Protein AF-A0A8B6CSI7-F1 (afdb_monomer_lite)

Structure (mmCIF, N/CA/C/O backbone):
data_AF-A0A8B6CSI7-F1
#
_entry.id   AF-A0A8B6CSI7-F1
#
loop_
_atom_site.group_PDB
_atom_site.id
_atom_site.type_symbol
_atom_site.label_atom_id
_atom_site.label_alt_id
_atom_site.label_comp_id
_atom_site.label_asym_id
_atom_site.label_entity_id
_atom_site.label_seq_id
_atom_site.pdbx_PDB_ins_code
_atom_site.Cartn_x
_atom_site.Cartn_y
_atom_site.Cartn_z
_atom_site.occupancy
_atom_site.B_iso_or_equiv
_atom_site.auth_seq_id
_atom_site.auth_comp_id
_atom_site.auth_asym_id
_atom_site.auth_atom_id
_atom_site.pdbx_PDB_model_num
ATOM 1 N N . MET A 1 1 ? 19.279 3.745 -3.797 1.00 29.73 1 MET A N 1
ATOM 2 C CA . MET A 1 1 ? 19.082 2.404 -3.206 1.00 29.73 1 MET A CA 1
ATOM 3 C C . MET A 1 1 ? 18.465 2.607 -1.839 1.00 29.73 1 MET A C 1
ATOM 5 O O . MET A 1 1 ? 19.136 3.134 -0.963 1.00 29.73 1 MET A O 1
ATOM 9 N N . ALA A 1 2 ? 17.172 2.318 -1.691 1.00 31.56 2 ALA A N 1
ATOM 10 C CA . ALA A 1 2 ? 16.514 2.408 -0.395 1.00 31.56 2 ALA A CA 1
ATOM 11 C C . ALA A 1 2 ? 17.100 1.323 0.516 1.00 31.56 2 ALA A C 1
ATOM 13 O O . ALA A 1 2 ? 17.132 0.153 0.137 1.00 31.56 2 ALA A O 1
ATOM 14 N N . HIS A 1 3 ? 17.604 1.723 1.682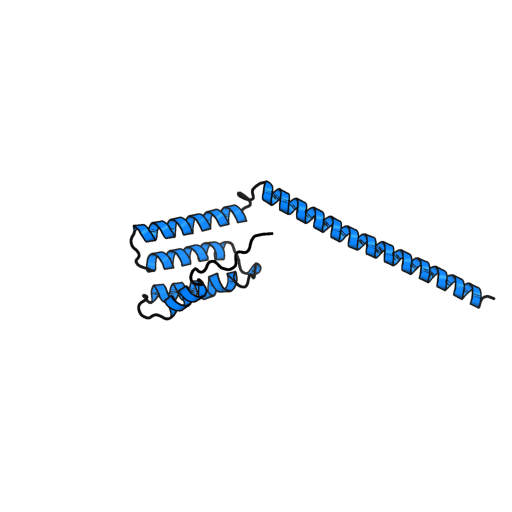 1.00 28.67 3 HIS A N 1
ATOM 15 C CA . HIS A 1 3 ? 17.976 0.801 2.745 1.00 28.67 3 HIS A CA 1
ATOM 16 C C . HIS A 1 3 ? 16.713 0.067 3.202 1.00 28.67 3 HIS A C 1
ATOM 18 O O . HIS A 1 3 ? 15.941 0.571 4.011 1.00 28.67 3 HIS A O 1
ATOM 24 N N . PHE A 1 4 ? 16.492 -1.116 2.636 1.00 36.41 4 PHE A N 1
ATOM 25 C CA . PHE A 1 4 ? 15.501 -2.072 3.096 1.00 36.41 4 PHE A CA 1
ATOM 26 C C . PHE A 1 4 ? 16.062 -2.710 4.373 1.00 36.41 4 PHE A C 1
ATOM 28 O O . PHE A 1 4 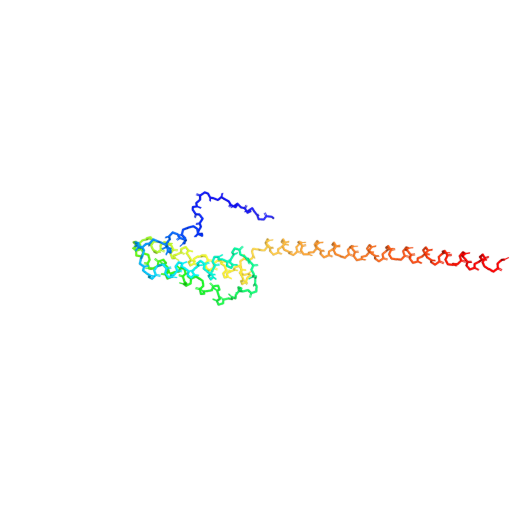? 16.766 -3.718 4.332 1.00 36.41 4 PHE A O 1
ATOM 35 N N . THR A 1 5 ? 15.849 -2.062 5.518 1.00 37.97 5 THR A N 1
ATOM 36 C CA . THR A 1 5 ? 16.135 -2.648 6.832 1.00 37.97 5 THR A CA 1
ATOM 37 C C . THR A 1 5 ? 15.042 -3.670 7.124 1.00 37.97 5 THR A C 1
ATOM 39 O O . THR A 1 5 ? 14.037 -3.356 7.751 1.00 37.97 5 THR A O 1
ATOM 42 N N . ALA A 1 6 ? 15.216 -4.876 6.584 1.00 38.66 6 ALA A N 1
ATOM 43 C CA . ALA A 1 6 ? 14.243 -5.967 6.623 1.00 38.66 6 ALA A CA 1
ATOM 44 C C . ALA A 1 6 ? 13.974 -6.551 8.020 1.00 38.66 6 ALA A C 1
ATOM 46 O O . ALA A 1 6 ? 13.143 -7.440 8.128 1.00 38.66 6 ALA A O 1
ATOM 47 N N . PHE A 1 7 ? 14.656 -6.104 9.074 1.00 45.81 7 PHE A N 1
ATOM 48 C CA . PHE A 1 7 ? 14.482 -6.657 10.415 1.00 45.81 7 PHE A CA 1
ATOM 49 C C . PHE A 1 7 ? 14.735 -5.571 11.464 1.00 45.81 7 PHE A C 1
ATOM 51 O O . PHE A 1 7 ? 15.875 -5.268 11.808 1.00 45.81 7 PHE A O 1
ATOM 58 N N . ASP A 1 8 ? 13.655 -4.955 11.929 1.00 45.59 8 ASP A N 1
ATOM 59 C CA . ASP A 1 8 ? 13.524 -4.554 13.328 1.00 45.59 8 ASP A CA 1
ATOM 60 C C . ASP A 1 8 ? 12.930 -5.781 14.039 1.00 45.59 8 ASP A C 1
ATOM 62 O O . ASP A 1 8 ? 11.959 -6.350 13.544 1.00 45.59 8 ASP A O 1
ATOM 66 N N . ASP A 1 9 ? 13.516 -6.210 15.158 1.00 46.81 9 ASP A N 1
ATOM 67 C CA . ASP A 1 9 ? 13.082 -7.338 16.001 1.00 46.81 9 ASP A CA 1
ATOM 68 C C . ASP A 1 9 ? 11.687 -7.138 16.650 1.00 46.81 9 ASP A C 1
ATOM 70 O O . ASP A 1 9 ? 11.321 -7.819 17.615 1.00 46.81 9 ASP A O 1
ATOM 74 N N . SER A 1 10 ? 10.878 -6.202 16.151 1.00 50.81 10 SER A N 1
ATOM 75 C CA . SER A 1 10 ? 9.492 -6.018 16.549 1.00 50.81 10 SER A CA 1
ATOM 76 C C . SER A 1 10 ? 8.597 -7.046 15.850 1.00 50.81 10 SER A C 1
ATOM 78 O O . SER A 1 10 ? 8.723 -7.349 14.668 1.00 50.81 10 SER A O 1
ATOM 80 N N . CYS A 1 11 ? 7.724 -7.665 16.642 1.00 53.72 11 CYS A N 1
ATOM 81 C CA . CYS A 1 11 ? 6.841 -8.760 16.253 1.00 53.72 11 CYS A CA 1
ATOM 82 C C . CYS A 1 11 ? 6.225 -8.563 14.850 1.00 53.72 11 CYS A C 1
ATOM 84 O O . CYS A 1 11 ? 5.504 -7.587 14.637 1.00 53.72 11 CYS A O 1
ATOM 86 N N . ASP A 1 12 ? 6.494 -9.496 13.923 1.00 74.12 12 ASP A N 1
ATOM 87 C CA . ASP A 1 12 ? 5.951 -9.495 12.556 1.00 74.12 12 ASP A CA 1
ATOM 88 C C . ASP A 1 12 ? 4.446 -9.197 12.591 1.00 74.12 12 ASP A C 1
ATOM 90 O O . ASP A 1 12 ? 3.668 -9.891 13.253 1.00 74.12 12 ASP A O 1
ATOM 94 N N . SER A 1 13 ? 4.027 -8.147 11.884 1.00 74.44 13 SER A N 1
ATOM 95 C CA . SER A 1 13 ? 2.626 -7.725 11.841 1.00 74.44 13 SER A CA 1
ATOM 96 C C . SER A 1 13 ? 1.688 -8.848 11.371 1.00 74.44 13 SER A C 1
ATOM 98 O O . SER A 1 13 ? 0.563 -8.955 11.863 1.00 74.44 13 SER A O 1
ATOM 100 N N . SER A 1 14 ? 2.174 -9.767 10.529 1.00 74.88 14 SER A N 1
ATOM 101 C CA . SER A 1 14 ? 1.468 -10.992 10.130 1.00 74.88 14 SER A CA 1
ATOM 102 C C . SER A 1 14 ? 1.219 -11.918 11.317 1.00 74.88 14 SER A C 1
ATOM 104 O O . SER A 1 14 ? 0.130 -12.483 11.461 1.00 74.88 14 SER A O 1
ATOM 106 N N . ALA A 1 15 ? 2.229 -12.069 12.177 1.00 79.81 15 ALA A N 1
ATOM 107 C CA . ALA A 1 15 ? 2.162 -12.882 13.380 1.00 79.81 15 ALA A CA 1
ATOM 108 C C . ALA A 1 15 ? 1.235 -12.241 14.420 1.00 79.81 15 ALA A C 1
ATOM 110 O O . ALA A 1 15 ? 0.390 -12.941 14.974 1.00 79.81 15 ALA A O 1
ATOM 111 N N . LEU A 1 16 ? 1.300 -10.919 14.623 1.00 83.25 16 LEU A N 1
ATOM 112 C CA . LEU A 1 16 ? 0.377 -10.188 15.505 1.00 83.25 16 LEU A CA 1
ATOM 113 C C . LEU A 1 16 ? -1.079 -10.311 15.052 1.00 83.25 16 LEU A C 1
ATOM 115 O O . LEU A 1 16 ? -1.943 -10.664 15.854 1.00 83.25 16 LEU A O 1
ATOM 119 N N . LEU A 1 17 ? -1.362 -10.079 13.767 1.00 85.38 17 LEU A N 1
ATOM 120 C CA . LEU A 1 17 ? -2.705 -10.270 13.214 1.00 85.38 17 LEU A CA 1
ATOM 121 C C . LEU A 1 17 ? -3.146 -11.732 13.349 1.00 85.38 17 LEU A C 1
ATOM 123 O O . LEU A 1 17 ? -4.295 -12.003 13.693 1.00 85.38 17 LEU A O 1
ATOM 127 N N . GLY A 1 18 ? -2.230 -12.684 13.150 1.00 85.44 18 GLY A N 1
ATOM 128 C CA . GLY A 1 18 ? -2.468 -14.103 13.402 1.00 85.44 18 GLY A CA 1
ATOM 129 C C . GLY A 1 18 ? -2.848 -14.399 14.855 1.00 85.44 18 GLY A C 1
ATOM 130 O O . GLY A 1 18 ? -3.797 -15.141 15.094 1.00 85.44 18 GLY A O 1
ATOM 131 N N . ILE A 1 19 ? -2.163 -13.794 15.822 1.00 87.56 19 ILE A N 1
ATOM 132 C CA . ILE A 1 19 ? -2.464 -13.925 17.252 1.00 87.56 19 ILE A CA 1
ATOM 133 C C . ILE A 1 19 ? -3.850 -13.346 17.559 1.00 87.56 19 ILE A C 1
ATOM 135 O O . ILE A 1 19 ? -4.665 -14.019 18.186 1.00 87.56 19 ILE A O 1
ATOM 139 N N . ILE A 1 20 ? -4.149 -12.136 17.074 1.00 88.19 20 ILE A N 1
ATOM 140 C CA . ILE A 1 20 ? -5.441 -11.472 17.307 1.00 88.19 20 ILE A CA 1
ATOM 141 C C . ILE A 1 20 ? -6.596 -12.309 16.749 1.00 88.19 20 ILE A C 1
ATOM 143 O O . ILE A 1 20 ? -7.612 -12.466 17.416 1.00 88.19 20 ILE A O 1
ATOM 147 N N . VAL A 1 21 ? -6.434 -12.886 15.555 1.00 90.44 21 VAL A N 1
ATOM 148 C CA . VAL A 1 21 ? -7.468 -13.695 14.890 1.00 90.44 21 VAL A CA 1
ATOM 149 C C . VAL A 1 21 ? -7.762 -15.012 15.614 1.00 90.44 21 VAL A C 1
ATOM 151 O O . VAL A 1 21 ? -8.881 -15.506 15.504 1.00 90.44 21 VAL A O 1
ATOM 154 N N . ASN A 1 22 ? -6.782 -15.594 16.311 1.00 87.94 22 ASN A N 1
ATOM 155 C CA . ASN A 1 22 ? -6.888 -16.946 16.876 1.00 87.94 22 ASN A CA 1
ATOM 156 C C . ASN A 1 22 ? -7.044 -16.985 18.407 1.00 87.94 22 ASN A C 1
ATOM 158 O O . ASN A 1 22 ? -7.204 -18.068 18.964 1.00 87.94 22 ASN A O 1
ATOM 162 N N . ILE A 1 23 ? -6.971 -15.846 19.104 1.00 88.69 23 ILE A N 1
ATOM 163 C CA . ILE A 1 23 ? -7.156 -15.787 20.560 1.00 88.69 23 ILE A CA 1
ATOM 164 C C . ILE A 1 23 ? -8.583 -15.345 20.904 1.00 88.69 23 ILE A C 1
ATOM 166 O O . ILE A 1 23 ? -8.959 -14.189 20.714 1.00 88.69 23 ILE A O 1
ATOM 170 N N . ASP A 1 24 ? -9.330 -16.236 21.558 1.00 85.56 24 ASP A N 1
ATOM 171 C CA . ASP A 1 24 ? -10.729 -16.022 21.969 1.00 85.56 24 ASP A CA 1
ATOM 172 C C . ASP A 1 24 ? -10.937 -14.864 22.960 1.00 85.56 24 ASP A C 1
ATOM 174 O O . ASP A 1 24 ? -12.058 -14.398 23.157 1.00 85.56 24 ASP A O 1
ATOM 178 N N . ARG A 1 25 ? -9.864 -14.367 23.594 1.00 87.19 25 ARG A N 1
ATOM 179 C CA . ARG A 1 25 ? -9.938 -13.182 24.467 1.00 87.19 25 ARG A CA 1
ATOM 180 C C . ARG A 1 25 ? -10.198 -11.886 23.699 1.00 87.19 25 ARG A C 1
ATOM 182 O O . ARG A 1 25 ? -10.638 -10.919 24.319 1.00 87.19 25 ARG A O 1
ATOM 189 N N . PHE A 1 26 ? -9.921 -11.834 22.395 1.00 88.19 26 PHE A N 1
ATOM 190 C CA . PHE A 1 26 ? -10.232 -10.653 21.593 1.00 88.19 26 PHE A CA 1
ATOM 191 C C . PHE A 1 26 ? -11.712 -10.641 21.191 1.00 88.19 26 PHE A C 1
ATOM 193 O O . PHE A 1 26 ? -12.243 -11.684 20.808 1.00 88.19 26 PHE A O 1
ATOM 200 N N . PRO A 1 27 ? -12.392 -9.479 21.225 1.00 90.50 27 PRO A N 1
ATOM 201 C CA . PRO A 1 27 ? -13.769 -9.366 20.754 1.00 90.50 27 PRO A CA 1
ATOM 202 C C . PRO A 1 27 ? -13.926 -9.828 19.300 1.00 90.50 27 PRO A C 1
ATOM 204 O O . PRO A 1 27 ? -13.066 -9.550 18.467 1.00 90.50 27 PRO A O 1
ATOM 207 N N . LEU A 1 28 ? -15.063 -10.444 18.961 1.00 89.94 28 LEU A N 1
ATOM 208 C CA . LEU A 1 28 ? -15.323 -10.951 17.603 1.00 89.94 28 LEU A CA 1
ATOM 209 C C . LEU A 1 28 ? -15.160 -9.882 16.509 1.00 89.94 28 LEU A C 1
ATOM 211 O O . LEU A 1 28 ? -14.658 -10.194 15.433 1.00 89.94 28 LEU A O 1
ATOM 215 N N . GLY A 1 29 ? -15.534 -8.628 16.790 1.00 88.69 29 GLY A N 1
ATOM 216 C CA . GLY A 1 29 ? -15.316 -7.504 15.869 1.00 88.69 29 GLY A CA 1
ATOM 217 C C . GLY A 1 29 ? -13.832 -7.257 15.586 1.00 88.69 29 GLY A C 1
ATOM 218 O O . GLY A 1 29 ? -13.431 -7.206 14.432 1.00 88.69 29 GLY A O 1
ATOM 219 N N . VAL A 1 30 ? -12.997 -7.248 16.631 1.00 89.88 30 VAL A N 1
ATOM 220 C CA . VAL A 1 30 ? -11.535 -7.102 16.517 1.00 89.88 30 VAL A CA 1
ATOM 221 C C . VAL A 1 30 ? -10.929 -8.256 15.717 1.00 89.88 30 VAL A C 1
ATOM 223 O O . VAL A 1 30 ? -10.095 -8.035 14.844 1.00 89.88 30 VAL A O 1
ATOM 226 N N . GLN A 1 31 ? -11.369 -9.492 15.971 1.00 91.06 31 GLN A N 1
ATOM 227 C CA . GLN A 1 31 ? -10.901 -10.654 15.210 1.00 91.06 31 GLN A CA 1
ATOM 228 C C . GLN A 1 31 ? -11.307 -10.572 13.731 1.00 91.06 31 GLN A C 1
ATOM 230 O O . GLN A 1 31 ? -10.534 -10.957 12.852 1.00 91.06 31 GLN A O 1
ATOM 235 N N . ALA A 1 32 ? -12.522 -10.096 13.440 1.00 92.25 32 ALA A N 1
ATOM 236 C CA . ALA A 1 32 ? -13.009 -9.922 12.076 1.00 92.25 32 ALA A CA 1
ATOM 237 C C . ALA A 1 32 ? -12.214 -8.848 11.323 1.00 92.25 32 ALA A C 1
ATOM 239 O O . ALA A 1 32 ? -11.788 -9.099 10.195 1.00 92.25 32 ALA A O 1
ATOM 240 N N . ASP A 1 33 ? -11.954 -7.709 11.961 1.00 91.75 33 ASP A N 1
ATOM 241 C CA . ASP A 1 33 ? -11.171 -6.618 11.379 1.00 91.75 33 ASP A CA 1
ATOM 242 C C . ASP A 1 33 ? -9.719 -7.045 11.146 1.00 91.75 33 ASP A C 1
ATOM 244 O O . ASP A 1 33 ? -9.191 -6.869 10.050 1.00 91.75 33 ASP A O 1
ATOM 248 N N . ALA A 1 34 ? -9.095 -7.717 12.120 1.00 89.69 34 ALA A N 1
ATOM 249 C CA . ALA A 1 34 ? -7.744 -8.255 11.970 1.00 89.69 34 ALA A CA 1
ATOM 250 C C . ALA A 1 34 ? -7.649 -9.278 10.824 1.00 89.69 34 ALA A C 1
ATOM 252 O O . ALA A 1 34 ? -6.665 -9.297 10.081 1.00 89.69 34 ALA A O 1
ATOM 253 N N . ARG A 1 35 ? -8.687 -10.108 10.635 1.00 92.75 35 ARG A N 1
ATOM 254 C CA . ARG A 1 35 ? -8.748 -11.067 9.524 1.00 92.75 35 ARG A CA 1
ATOM 255 C C . ARG A 1 35 ? -8.800 -10.357 8.172 1.00 92.75 35 ARG A C 1
ATOM 257 O O . ARG A 1 35 ? -8.057 -10.764 7.283 1.00 92.75 35 ARG A O 1
ATOM 264 N N . LYS A 1 36 ? -9.620 -9.307 8.049 1.00 92.75 36 LYS A N 1
ATOM 265 C CA . LYS A 1 36 ? -9.725 -8.491 6.830 1.00 92.75 36 LYS A CA 1
ATOM 266 C C . LYS A 1 36 ? -8.437 -7.727 6.537 1.00 92.75 36 LYS A C 1
ATOM 268 O O . LYS A 1 36 ? -7.949 -7.775 5.419 1.00 92.75 36 LYS A O 1
ATOM 273 N N . ILE A 1 37 ? -7.825 -7.094 7.540 1.00 89.94 37 ILE A N 1
ATOM 274 C CA . ILE A 1 37 ? -6.538 -6.397 7.367 1.00 89.94 37 ILE A CA 1
ATOM 275 C C . ILE A 1 37 ? -5.475 -7.373 6.856 1.00 89.94 37 ILE A C 1
ATOM 277 O O . ILE A 1 37 ? -4.725 -7.050 5.936 1.00 89.94 37 ILE A O 1
ATOM 281 N N . ARG A 1 38 ? -5.437 -8.595 7.398 1.00 89.19 38 ARG A N 1
ATOM 282 C CA . ARG A 1 38 ? -4.496 -9.615 6.935 1.00 89.19 38 ARG A CA 1
ATOM 283 C C . ARG A 1 38 ? -4.739 -10.010 5.474 1.00 89.19 38 ARG A C 1
ATOM 285 O O . ARG A 1 38 ? -3.781 -10.062 4.710 1.00 89.19 38 ARG A O 1
ATOM 292 N N . SER A 1 39 ? -5.983 -10.307 5.091 1.00 88.56 39 SER A N 1
ATOM 293 C CA . SER A 1 39 ? -6.300 -10.789 3.738 1.00 88.56 39 SER A CA 1
ATOM 294 C C . SER A 1 39 ? -6.258 -9.698 2.674 1.00 88.56 39 SER A C 1
ATOM 296 O O . SER A 1 39 ? -5.750 -9.951 1.587 1.00 88.56 39 SER A O 1
ATOM 298 N N . ASP A 1 40 ? -6.760 -8.508 2.989 1.00 87.25 40 ASP A N 1
ATOM 299 C CA . ASP A 1 40 ? -7.114 -7.501 1.984 1.00 87.25 40 ASP A CA 1
ATOM 300 C C . ASP A 1 40 ? -6.057 -6.392 1.876 1.00 87.25 40 ASP A C 1
ATOM 302 O O . ASP A 1 40 ? -5.992 -5.699 0.859 1.00 87.25 40 ASP A O 1
ATOM 306 N N . ILE A 1 41 ? -5.219 -6.236 2.911 1.00 85.06 41 ILE A N 1
ATOM 307 C CA . ILE A 1 41 ? -4.200 -5.180 2.997 1.00 85.06 41 ILE A CA 1
ATOM 308 C C . ILE A 1 41 ? -2.798 -5.783 3.076 1.00 85.06 41 ILE A C 1
ATOM 310 O O . ILE A 1 41 ? -1.990 -5.578 2.173 1.00 85.06 41 ILE A O 1
ATOM 314 N N . HIS A 1 42 ? -2.505 -6.551 4.130 1.00 83.81 42 HIS A N 1
ATOM 315 C CA . HIS A 1 42 ? -1.151 -7.037 4.391 1.00 83.81 42 HIS A CA 1
ATOM 316 C C . HIS A 1 42 ? -0.670 -8.016 3.313 1.00 83.81 42 HIS A C 1
ATOM 318 O O . HIS A 1 42 ? 0.413 -7.834 2.760 1.00 83.81 42 HIS A O 1
ATOM 324 N N . ASN A 1 43 ? -1.470 -9.037 2.984 1.00 83.50 43 ASN A N 1
ATOM 325 C CA . ASN A 1 43 ? -1.084 -10.020 1.970 1.00 83.50 43 ASN A CA 1
ATOM 326 C C . ASN A 1 43 ? -0.845 -9.368 0.587 1.00 83.50 43 ASN A C 1
ATOM 328 O O . ASN A 1 43 ? 0.210 -9.627 0.007 1.00 83.50 43 ASN A O 1
ATOM 332 N N . PRO A 1 44 ? -1.727 -8.484 0.069 1.00 79.50 44 PRO A N 1
ATOM 333 C CA . PRO A 1 44 ? -1.468 -7.787 -1.192 1.00 79.50 44 PRO A CA 1
ATOM 334 C C . PRO A 1 44 ? -0.311 -6.780 -1.127 1.00 79.50 44 PRO A C 1
ATOM 336 O O . PRO A 1 44 ? 0.364 -6.573 -2.134 1.00 79.50 44 PRO A O 1
ATOM 339 N N . TRP A 1 45 ? -0.039 -6.163 0.032 1.00 76.81 45 TRP A N 1
ATOM 340 C CA . TRP A 1 45 ? 1.160 -5.331 0.215 1.00 76.81 45 TRP A CA 1
ATOM 341 C C . TRP A 1 45 ? 2.447 -6.155 0.166 1.00 76.81 45 TRP A C 1
ATOM 343 O O . TRP A 1 45 ? 3.412 -5.735 -0.466 1.00 76.81 45 TRP A O 1
ATOM 353 N N . ALA A 1 46 ? 2.471 -7.333 0.792 1.00 72.00 46 ALA A N 1
ATOM 354 C CA . ALA A 1 46 ? 3.636 -8.216 0.781 1.00 72.00 46 ALA A CA 1
ATOM 355 C C . ALA A 1 46 ? 3.894 -8.847 -0.603 1.00 72.00 46 ALA A C 1
ATOM 357 O O . ALA A 1 46 ? 5.030 -9.193 -0.926 1.00 72.00 46 ALA A O 1
ATOM 358 N N . HIS A 1 47 ? 2.854 -8.963 -1.435 1.00 71.88 47 HIS A N 1
ATOM 359 C CA . HIS A 1 47 ? 2.906 -9.533 -2.782 1.00 71.88 47 HIS A CA 1
ATOM 360 C C . HIS A 1 47 ? 2.647 -8.490 -3.878 1.00 71.88 47 HIS A C 1
ATOM 362 O O . HIS A 1 47 ? 1.904 -8.788 -4.803 1.00 71.88 47 HIS A O 1
ATOM 368 N N . CYS A 1 48 ? 3.248 -7.294 -3.760 1.00 58.03 48 CYS A N 1
ATOM 369 C CA . CYS A 1 48 ? 3.069 -6.111 -4.623 1.00 58.03 48 CYS A CA 1
ATOM 370 C C . CYS A 1 48 ? 2.550 -6.384 -6.051 1.00 58.03 48 CYS A C 1
ATOM 372 O O . CYS A 1 48 ? 3.313 -6.385 -7.020 1.00 58.03 48 CYS A O 1
ATOM 374 N N . ASP A 1 49 ? 1.231 -6.510 -6.181 1.00 70.94 49 ASP A N 1
ATOM 375 C CA . ASP A 1 49 ? 0.520 -6.350 -7.438 1.00 70.94 49 ASP A CA 1
ATOM 376 C C . ASP A 1 49 ? 0.010 -4.911 -7.490 1.00 70.94 49 ASP A C 1
ATOM 378 O O . ASP A 1 49 ? -1.011 -4.549 -6.900 1.00 70.94 49 ASP A O 1
ATOM 382 N N . PHE A 1 50 ? 0.764 -4.054 -8.177 1.00 67.06 50 PHE A N 1
ATOM 383 C CA . PHE A 1 50 ? 0.436 -2.636 -8.302 1.00 67.06 50 PHE A CA 1
ATOM 384 C C . PHE A 1 50 ? -0.898 -2.389 -9.018 1.00 67.06 50 PHE A C 1
ATOM 386 O O . PHE A 1 50 ? -1.444 -1.294 -8.896 1.00 67.06 50 PHE A O 1
ATOM 393 N N . THR A 1 51 ? -1.443 -3.376 -9.740 1.00 77.19 51 THR A N 1
ATOM 394 C CA . THR A 1 51 ? -2.736 -3.240 -10.422 1.00 77.19 51 THR A CA 1
ATOM 395 C C . THR A 1 51 ? -3.922 -3.325 -9.461 1.00 77.19 51 THR A C 1
ATOM 397 O O . THR A 1 51 ? -4.986 -2.783 -9.759 1.00 77.19 51 THR A O 1
ATOM 400 N N . GLU A 1 52 ? -3.737 -3.915 -8.276 1.00 76.69 52 GLU A N 1
ATOM 401 C CA . GLU A 1 52 ? -4.789 -4.000 -7.263 1.00 76.69 52 GLU A CA 1
ATOM 402 C C . GLU A 1 52 ? -4.945 -2.724 -6.422 1.00 76.69 52 GLU A C 1
ATOM 404 O O . GLU A 1 52 ? -5.974 -2.533 -5.769 1.00 76.69 52 GLU A O 1
ATOM 409 N N . TRP A 1 53 ? -3.937 -1.848 -6.399 1.00 80.31 53 TRP A N 1
ATOM 410 C CA . TRP A 1 53 ? -3.898 -0.679 -5.518 1.00 80.31 53 TRP A CA 1
ATOM 411 C C . TRP A 1 53 ? -4.546 0.547 -6.165 1.00 80.31 53 TRP A C 1
ATOM 413 O O . TRP A 1 53 ? -3.892 1.369 -6.804 1.00 80.31 53 TRP A O 1
ATOM 423 N N . THR A 1 54 ? -5.857 0.688 -5.967 1.00 84.69 54 THR A N 1
ATOM 424 C CA . THR A 1 54 ? -6.614 1.885 -6.363 1.00 84.69 54 THR A CA 1
ATOM 425 C C . THR A 1 54 ? -6.617 2.945 -5.259 1.00 84.69 54 THR A C 1
ATOM 427 O O . THR A 1 54 ? -6.408 2.637 -4.085 1.00 84.69 54 THR A O 1
ATOM 430 N N . ALA A 1 55 ? -6.916 4.201 -5.612 1.00 83.56 55 ALA A N 1
ATOM 431 C CA . ALA A 1 55 ? -7.100 5.272 -4.625 1.00 83.56 55 ALA A CA 1
ATOM 432 C C . ALA A 1 55 ? -8.192 4.926 -3.595 1.00 83.56 55 ALA A C 1
ATOM 434 O O . ALA A 1 55 ? -8.026 5.193 -2.410 1.00 83.56 55 ALA A O 1
ATOM 435 N N . THR A 1 56 ? -9.269 4.268 -4.035 1.00 88.25 56 THR A N 1
ATOM 436 C CA . THR A 1 56 ? -10.326 3.766 -3.149 1.00 88.25 56 THR A CA 1
ATOM 437 C C . THR A 1 56 ? -9.794 2.697 -2.197 1.00 88.25 56 THR A C 1
ATOM 439 O O . THR A 1 56 ? -9.946 2.848 -0.991 1.00 88.25 56 THR A O 1
ATOM 442 N N . LYS A 1 57 ? -9.083 1.674 -2.702 1.00 86.88 57 LYS A N 1
ATOM 443 C CA . LYS A 1 57 ? -8.497 0.615 -1.856 1.00 86.88 57 LYS A CA 1
ATOM 444 C C . LYS A 1 57 ? -7.509 1.188 -0.838 1.00 86.88 57 LYS A C 1
ATOM 446 O O . LYS A 1 57 ? -7.460 0.716 0.294 1.00 86.88 57 LYS A O 1
ATOM 451 N N . TYR A 1 58 ? -6.748 2.214 -1.220 1.00 87.06 58 TYR A N 1
ATOM 452 C CA . TYR A 1 58 ? -5.864 2.939 -0.311 1.00 87.06 58 TYR A CA 1
ATOM 453 C C . TYR A 1 58 ? -6.646 3.569 0.850 1.00 87.06 58 TYR A C 1
ATOM 455 O O . TYR A 1 58 ? -6.380 3.236 2.001 1.00 87.06 58 TYR A O 1
ATOM 463 N N . THR A 1 59 ? -7.648 4.406 0.568 1.00 89.88 59 THR A N 1
ATOM 464 C CA . THR A 1 59 ? -8.464 5.054 1.609 1.00 89.88 59 THR A CA 1
ATOM 465 C C . THR A 1 59 ? -9.214 4.037 2.476 1.00 89.88 59 THR A C 1
ATOM 467 O O . THR A 1 59 ? -9.170 4.121 3.704 1.00 89.88 59 THR A O 1
ATOM 470 N N . ASP A 1 60 ? -9.834 3.025 1.866 1.00 92.44 60 ASP A N 1
ATOM 471 C CA . ASP A 1 60 ? -10.569 1.979 2.587 1.00 92.44 60 ASP A CA 1
ATOM 472 C C . ASP A 1 60 ? -9.651 1.198 3.543 1.00 92.44 60 ASP A C 1
ATOM 474 O O . ASP A 1 60 ? -10.062 0.816 4.641 1.00 92.44 60 ASP A O 1
ATOM 478 N N . SER A 1 61 ? -8.378 1.013 3.171 1.00 91.94 61 SER A N 1
ATOM 479 C CA . SER A 1 61 ? -7.379 0.358 4.024 1.00 91.94 61 SER A CA 1
ATOM 480 C C . SER A 1 61 ? -7.129 1.142 5.315 1.00 91.94 61 SER A C 1
ATOM 482 O O . SER A 1 61 ? -7.090 0.554 6.399 1.00 91.94 61 SER A O 1
ATOM 484 N N . PHE A 1 62 ? -6.994 2.469 5.227 1.00 94.19 62 PHE A N 1
ATOM 485 C CA . PHE A 1 62 ? -6.816 3.332 6.399 1.00 94.19 62 PHE A CA 1
ATOM 486 C C . PHE A 1 62 ? -8.068 3.384 7.274 1.00 94.19 62 PHE A C 1
ATOM 488 O O . PHE A 1 62 ? -7.954 3.314 8.500 1.00 94.19 62 PHE A O 1
ATOM 495 N N . GLN A 1 63 ? -9.258 3.397 6.671 1.00 94.94 63 GLN A N 1
ATOM 496 C CA . GLN A 1 63 ? -10.516 3.308 7.415 1.00 94.94 63 GLN A CA 1
ATOM 497 C C . GLN A 1 63 ? -10.628 1.994 8.193 1.00 94.94 63 GLN A C 1
ATOM 499 O O . GLN A 1 63 ? -10.967 2.010 9.377 1.00 94.94 63 GLN A O 1
ATOM 504 N N . LEU A 1 64 ? -10.290 0.863 7.567 1.00 95.19 64 LEU A N 1
ATOM 505 C CA . LEU A 1 64 ? -10.340 -0.447 8.214 1.00 95.19 64 LEU A CA 1
ATOM 506 C C . LEU A 1 64 ? -9.322 -0.562 9.360 1.00 95.19 64 LEU A C 1
ATOM 508 O O . LEU A 1 64 ? -9.649 -1.074 10.431 1.00 95.19 64 LEU A O 1
ATOM 512 N N . MET A 1 65 ? -8.103 -0.046 9.169 1.00 94.75 65 MET A N 1
ATOM 513 C CA . MET A 1 65 ? -7.102 0.032 10.240 1.00 94.75 65 MET A CA 1
ATOM 514 C C . MET A 1 65 ? -7.572 0.930 11.395 1.00 94.75 65 MET A C 1
ATOM 516 O O . MET A 1 65 ? -7.406 0.564 12.559 1.00 94.75 65 MET A O 1
ATOM 520 N N . GLY A 1 66 ? -8.209 2.066 11.094 1.00 95.19 66 GLY A N 1
ATOM 521 C CA . GLY A 1 66 ? -8.810 2.949 12.096 1.00 95.19 66 GLY A CA 1
ATOM 522 C C . GLY A 1 66 ? -9.925 2.263 12.885 1.00 95.19 66 GLY A C 1
ATOM 523 O O . GLY A 1 66 ? -9.953 2.339 14.112 1.00 95.19 66 GLY A O 1
ATOM 524 N N . GLN A 1 67 ? -10.792 1.515 12.198 1.00 95.31 67 GLN A N 1
ATOM 525 C CA . GLN A 1 67 ? -11.860 0.739 12.825 1.00 95.31 67 GLN A CA 1
ATOM 526 C C . GLN A 1 67 ? -11.311 -0.337 13.770 1.00 95.31 67 GLN A C 1
ATOM 528 O O . GLN A 1 67 ? -11.812 -0.471 14.888 1.00 95.31 67 GLN A O 1
ATOM 533 N N . LEU A 1 68 ? -10.249 -1.048 13.368 1.00 93.38 68 LEU A N 1
ATOM 534 C CA . LEU A 1 68 ? -9.565 -1.993 14.251 1.00 93.38 68 LEU A CA 1
ATOM 535 C C . LEU A 1 68 ? -9.098 -1.291 15.534 1.00 93.38 68 LEU A C 1
ATOM 537 O O . LEU A 1 68 ? -9.366 -1.788 16.626 1.00 93.38 68 LEU A O 1
ATOM 541 N N . ILE A 1 69 ? -8.431 -0.139 15.412 1.00 94.25 69 ILE A N 1
ATOM 542 C CA . ILE A 1 69 ? -7.902 0.614 16.560 1.00 94.25 69 ILE A CA 1
ATOM 543 C C . ILE A 1 69 ? -9.027 1.019 17.520 1.00 94.25 69 ILE A C 1
ATOM 545 O O . ILE A 1 69 ? -8.912 0.764 18.720 1.00 94.25 69 ILE A O 1
ATOM 549 N N . SER A 1 70 ? -10.135 1.560 17.010 1.00 92.69 70 SER A N 1
ATOM 550 C CA . SER A 1 70 ? -11.280 1.938 17.851 1.00 92.69 70 SER A CA 1
ATOM 551 C C . SER A 1 70 ? -11.977 0.739 18.500 1.00 92.69 70 SER A C 1
ATOM 553 O O . SER A 1 70 ? -12.524 0.842 19.599 1.00 92.69 70 SER A O 1
ATOM 555 N N . ASN A 1 71 ? -11.903 -0.441 17.882 1.00 91.81 71 ASN A N 1
ATOM 556 C CA . ASN A 1 71 ? -12.467 -1.668 18.443 1.00 91.81 71 ASN A CA 1
ATOM 557 C C . ASN A 1 71 ? -11.585 -2.319 19.524 1.00 91.81 71 ASN A C 1
ATOM 559 O O . ASN A 1 71 ? -12.088 -3.140 20.299 1.00 91.81 71 ASN A O 1
ATOM 563 N N . LEU A 1 72 ? -10.303 -1.946 19.636 1.00 89.44 72 LEU A N 1
ATOM 564 C CA . LEU A 1 72 ? -9.379 -2.487 20.643 1.00 89.44 72 LEU A CA 1
ATOM 565 C C . LEU A 1 72 ? -9.659 -1.997 22.074 1.00 89.44 72 LEU A C 1
ATOM 567 O O . LEU A 1 72 ? -9.062 -2.525 23.011 1.00 89.44 72 LEU A O 1
ATOM 571 N N . LYS A 1 73 ? -10.586 -1.043 22.262 1.00 88.69 73 LYS A N 1
ATOM 572 C CA . LYS A 1 73 ? -10.966 -0.485 23.576 1.00 88.69 73 LYS A CA 1
ATOM 573 C C . LYS A 1 73 ? -9.754 0.007 24.381 1.00 88.69 73 LYS A C 1
ATOM 575 O O . LYS A 1 73 ? -9.637 -0.263 25.578 1.00 88.69 73 LYS A O 1
ATOM 580 N N . LEU A 1 74 ? -8.838 0.693 23.702 1.00 90.69 74 LEU A N 1
ATOM 581 C CA . LEU A 1 74 ? -7.657 1.299 24.316 1.00 90.69 74 LEU A CA 1
ATOM 582 C C . LEU A 1 74 ? -8.059 2.491 25.197 1.00 90.69 74 LEU A C 1
ATOM 584 O O . LEU A 1 74 ? -9.200 2.951 25.173 1.00 90.69 74 LEU A O 1
ATOM 588 N N . SER A 1 75 ? -7.119 3.028 25.978 1.00 94.38 75 SER A N 1
ATOM 589 C CA . SER A 1 75 ? -7.373 4.311 26.635 1.00 94.38 75 SER A CA 1
ATOM 590 C C . SER A 1 75 ? -7.495 5.429 25.591 1.00 94.38 75 SER A C 1
ATOM 592 O O . SER A 1 75 ? -6.774 5.425 24.593 1.00 94.38 75 SER A O 1
ATOM 594 N N . ASN A 1 76 ? -8.320 6.451 25.857 1.00 92.88 76 ASN A N 1
ATOM 595 C CA . ASN A 1 76 ? -8.482 7.600 24.949 1.00 92.88 76 ASN A CA 1
ATOM 596 C C . ASN A 1 76 ? -7.141 8.233 24.540 1.00 92.88 76 ASN A C 1
ATOM 598 O O . ASN A 1 76 ? -6.999 8.751 23.437 1.00 92.88 76 ASN A O 1
ATOM 602 N N . ARG A 1 77 ? -6.142 8.227 25.432 1.00 94.50 77 ARG A N 1
ATOM 603 C CA . ARG A 1 77 ? -4.812 8.775 25.138 1.00 94.50 77 ARG A CA 1
ATOM 604 C C . ARG A 1 77 ? -4.061 7.922 24.116 1.00 94.50 77 ARG A C 1
ATOM 606 O O . ARG A 1 77 ? -3.424 8.476 23.224 1.00 94.50 77 ARG A O 1
ATOM 613 N N . GLU A 1 78 ? -4.090 6.604 24.277 1.00 92.31 78 GLU A N 1
ATOM 614 C CA . GLU A 1 78 ? -3.399 5.667 23.389 1.00 92.31 78 GLU A CA 1
ATOM 615 C C . GLU A 1 78 ? -4.095 5.582 22.035 1.00 92.31 78 GLU A C 1
ATOM 617 O O . GLU A 1 78 ? -3.427 5.702 21.011 1.00 92.31 78 GLU A O 1
ATOM 622 N N . GLU A 1 79 ? -5.424 5.480 22.029 1.00 93.44 79 GLU A N 1
ATOM 623 C CA . GLU A 1 79 ? -6.229 5.466 20.809 1.00 93.44 79 GLU A CA 1
ATOM 624 C C . GLU A 1 79 ? -5.968 6.714 19.958 1.00 93.44 79 GLU A C 1
ATOM 626 O O . GLU A 1 79 ? -5.551 6.599 18.807 1.00 93.44 79 GLU A O 1
ATOM 631 N N . ASN A 1 80 ? -6.091 7.912 20.543 1.00 94.56 80 ASN A N 1
ATOM 632 C CA . ASN A 1 80 ? -5.857 9.165 19.821 1.00 94.56 80 ASN A CA 1
ATOM 633 C C . ASN A 1 80 ? -4.423 9.292 19.297 1.00 94.56 80 ASN A C 1
ATOM 635 O O . ASN A 1 80 ? -4.206 9.844 18.219 1.00 94.56 80 ASN A O 1
ATOM 639 N N . LYS A 1 81 ? -3.431 8.784 20.042 1.00 95.06 81 LYS A N 1
ATOM 640 C CA . LYS A 1 81 ? -2.038 8.779 19.584 1.00 95.06 81 LYS A CA 1
ATOM 641 C C . LYS A 1 81 ? -1.882 7.905 18.338 1.00 95.06 81 LYS A C 1
ATOM 643 O O . LYS A 1 81 ? -1.271 8.346 17.370 1.00 95.06 81 LYS A O 1
ATOM 648 N N . ILE A 1 82 ? -2.420 6.686 18.364 1.00 93.62 82 ILE A N 1
ATOM 649 C CA . ILE A 1 82 ? -2.273 5.726 17.263 1.00 93.62 82 ILE A CA 1
ATOM 650 C C . ILE A 1 82 ? -3.084 6.180 16.043 1.00 93.62 82 ILE A C 1
ATOM 652 O O . ILE A 1 82 ? -2.558 6.159 14.935 1.00 93.62 82 ILE A O 1
ATOM 656 N N . LEU A 1 83 ? -4.314 6.670 16.231 1.00 95.62 83 LEU A N 1
ATOM 657 C CA . LEU A 1 83 ? -5.126 7.233 15.145 1.00 95.62 83 LEU A CA 1
ATOM 658 C C . LEU A 1 83 ? -4.482 8.482 14.529 1.00 95.62 83 LEU A C 1
ATOM 660 O O . LEU A 1 83 ? -4.496 8.647 13.311 1.00 95.62 83 LEU A O 1
ATOM 664 N N . GLY A 1 84 ? -3.877 9.347 15.349 1.00 94.19 84 GLY A N 1
ATOM 665 C CA . GLY A 1 84 ? -3.142 10.516 14.865 1.00 94.19 84 GLY A CA 1
ATOM 666 C C . GLY A 1 84 ? -1.936 10.136 14.005 1.00 94.19 84 GLY A C 1
ATOM 667 O O . GLY A 1 84 ? -1.708 10.740 12.956 1.00 94.19 84 GLY A O 1
ATOM 668 N N . GLU A 1 85 ? -1.194 9.103 14.413 1.00 93.88 85 GLU A N 1
ATOM 669 C CA . GLU A 1 85 ? -0.132 8.526 13.591 1.00 93.88 85 GLU A CA 1
ATOM 670 C C . GLU A 1 85 ? -0.697 7.938 12.296 1.00 93.88 85 GLU A C 1
ATOM 672 O O . GLU A 1 85 ? -0.244 8.319 11.222 1.00 93.88 85 GLU A O 1
ATOM 677 N N . LEU A 1 86 ? -1.736 7.106 12.361 1.00 93.44 86 LEU A N 1
ATOM 678 C CA . LEU A 1 86 ? -2.352 6.500 11.180 1.00 93.44 86 LEU A CA 1
ATOM 679 C C . LEU A 1 86 ? -2.790 7.558 10.147 1.00 93.44 86 LEU A C 1
ATOM 681 O O . LEU A 1 86 ? -2.437 7.456 8.974 1.00 93.44 86 LEU A O 1
ATOM 685 N N . ASN A 1 87 ? -3.445 8.631 10.597 1.00 93.44 87 ASN A N 1
ATOM 686 C CA . ASN A 1 87 ? -3.841 9.757 9.747 1.00 93.44 87 ASN A CA 1
ATOM 687 C C . ASN A 1 87 ? -2.631 10.500 9.150 1.00 93.44 87 ASN A C 1
ATOM 689 O O . ASN A 1 87 ? -2.634 10.910 7.990 1.00 93.44 87 ASN A O 1
ATOM 693 N N . ARG A 1 88 ? -1.545 10.661 9.917 1.00 90.25 88 ARG A N 1
ATOM 694 C CA . ARG A 1 88 ? -0.301 11.249 9.400 1.00 90.25 88 ARG A CA 1
ATOM 695 C C . ARG A 1 88 ? 0.289 10.401 8.272 1.00 90.25 88 ARG A C 1
ATOM 697 O O . ARG A 1 88 ? 0.783 10.963 7.294 1.00 90.25 88 ARG A O 1
ATOM 704 N N . TRP A 1 89 ? 0.254 9.076 8.398 1.00 89.81 89 TRP A N 1
ATOM 705 C CA . TRP A 1 89 ? 0.715 8.157 7.356 1.00 89.81 89 TRP A CA 1
ATOM 706 C C . TRP A 1 89 ? -0.165 8.231 6.102 1.00 89.81 89 TRP A C 1
ATOM 708 O O . TRP A 1 89 ? 0.382 8.320 5.002 1.00 89.81 89 TRP A O 1
ATOM 718 N N . GLU A 1 90 ? -1.487 8.296 6.266 1.00 90.25 90 GLU A N 1
ATOM 719 C CA . GLU A 1 90 ? -2.446 8.471 5.167 1.00 90.25 90 GLU A CA 1
ATOM 720 C C . GLU A 1 90 ? -2.181 9.765 4.380 1.00 90.25 90 GLU A C 1
ATOM 722 O O . GLU A 1 90 ? -1.961 9.749 3.168 1.00 90.25 90 GLU A O 1
ATOM 727 N N . MET A 1 91 ? -2.098 10.905 5.076 1.00 86.38 91 MET A N 1
ATOM 728 C CA . MET A 1 91 ? -1.820 12.199 4.440 1.00 86.38 91 MET A CA 1
ATOM 729 C C . MET A 1 91 ? -0.458 12.213 3.741 1.00 86.38 91 MET A C 1
ATOM 731 O O . MET A 1 91 ? -0.322 12.730 2.631 1.00 86.38 91 MET A O 1
ATOM 735 N N . ASN A 1 92 ? 0.570 11.637 4.371 1.00 81.31 92 ASN A N 1
ATOM 736 C CA . ASN A 1 92 ? 1.905 11.561 3.785 1.00 81.31 92 ASN A CA 1
ATOM 737 C C . ASN A 1 92 ? 1.918 10.735 2.494 1.00 81.31 92 ASN A C 1
ATOM 739 O O . ASN A 1 92 ? 2.588 11.134 1.539 1.00 81.31 92 ASN A O 1
ATOM 743 N N . GLY A 1 93 ? 1.194 9.614 2.463 1.00 77.69 93 GLY A N 1
ATOM 744 C CA . GLY A 1 93 ? 1.062 8.792 1.266 1.00 77.69 93 GLY A CA 1
ATOM 745 C C . GLY A 1 93 ? 0.276 9.504 0.169 1.00 77.69 93 GLY A C 1
ATOM 746 O O . GLY A 1 93 ? 0.741 9.531 -0.968 1.00 77.69 93 GLY A O 1
ATOM 747 N N . HIS A 1 94 ? -0.821 10.194 0.502 1.00 76.69 94 HIS A N 1
ATOM 748 C CA . HIS A 1 94 ? -1.533 11.044 -0.458 1.00 76.69 94 HIS A CA 1
ATOM 749 C C . HIS A 1 94 ? -0.627 12.103 -1.081 1.00 76.69 94 HIS A C 1
ATOM 751 O O . HIS A 1 94 ? -0.596 12.232 -2.300 1.00 76.69 94 HIS A O 1
ATOM 757 N N . HIS A 1 95 ? 0.155 12.812 -0.269 1.00 70.44 95 HIS A N 1
ATOM 758 C CA . HIS A 1 95 ? 1.101 13.817 -0.750 1.00 70.44 95 HIS A CA 1
ATOM 759 C C . HIS A 1 95 ? 2.221 13.245 -1.632 1.00 70.44 95 HIS A C 1
ATOM 761 O O . HIS A 1 95 ? 2.726 13.937 -2.521 1.00 70.44 95 HIS A O 1
ATOM 767 N N . PHE A 1 96 ? 2.646 12.008 -1.367 1.00 66.94 96 PHE A N 1
ATOM 768 C CA . PHE A 1 96 ? 3.622 11.306 -2.194 1.00 66.94 96 PHE A CA 1
ATOM 769 C C . PHE A 1 96 ? 3.008 10.901 -3.541 1.00 66.94 96 PHE A C 1
ATOM 771 O O . PHE A 1 96 ? 3.571 11.213 -4.589 1.00 66.94 96 PHE A O 1
ATOM 778 N N . LEU A 1 97 ? 1.821 10.285 -3.520 1.00 65.81 97 LEU A N 1
ATOM 779 C CA . LEU A 1 97 ? 1.100 9.830 -4.712 1.00 65.81 97 LEU A CA 1
ATOM 780 C C . LEU A 1 97 ? 0.613 10.988 -5.594 1.00 65.81 97 LEU A C 1
ATOM 782 O O . LEU A 1 97 ? 0.613 10.870 -6.815 1.00 65.81 97 LEU A O 1
ATOM 786 N N . SER A 1 98 ? 0.247 12.126 -5.002 1.00 65.44 98 SER A N 1
ATOM 787 C CA . SER A 1 98 ? -0.135 13.342 -5.730 1.00 65.44 98 SER A CA 1
ATOM 788 C C . SER A 1 98 ? 1.061 14.106 -6.308 1.00 65.44 98 SER A C 1
ATOM 790 O O . SER A 1 98 ? 0.881 15.156 -6.924 1.00 65.44 98 SER A O 1
ATOM 792 N N . GLY A 1 99 ? 2.293 13.640 -6.065 1.00 58.66 99 GLY A N 1
ATOM 793 C CA . GLY A 1 99 ? 3.525 14.309 -6.480 1.00 58.66 99 GLY A CA 1
ATOM 794 C C . GLY A 1 99 ? 3.825 15.611 -5.728 1.00 58.66 99 GLY A C 1
ATOM 795 O O . GLY A 1 99 ? 4.865 16.222 -5.953 1.00 58.66 99 GLY A O 1
ATOM 796 N N . THR A 1 100 ? 2.959 16.033 -4.802 1.00 62.38 100 THR A N 1
ATOM 797 C CA . THR A 1 100 ? 3.076 17.303 -4.063 1.00 62.38 100 THR A CA 1
ATOM 798 C C . THR A 1 100 ? 4.261 17.306 -3.093 1.00 62.38 100 THR A C 1
ATOM 800 O O . THR A 1 100 ? 4.775 18.366 -2.749 1.00 62.38 100 THR A O 1
ATOM 803 N N . ARG A 1 101 ? 4.713 16.121 -2.663 1.00 53.06 101 ARG A N 1
ATOM 804 C CA . ARG A 1 101 ? 5.856 15.932 -1.755 1.00 53.06 101 ARG A CA 1
ATOM 805 C C . ARG A 1 101 ? 7.006 15.145 -2.377 1.00 53.06 101 ARG A C 1
ATOM 807 O O . ARG A 1 101 ? 7.910 14.723 -1.658 1.00 53.06 101 ARG A O 1
ATOM 814 N N . LEU A 1 102 ? 7.024 14.967 -3.698 1.00 54.69 102 LEU A N 1
ATOM 815 C CA . LEU A 1 102 ? 8.271 14.588 -4.351 1.00 54.69 102 LEU A CA 1
ATOM 816 C C . LEU A 1 102 ? 9.204 15.789 -4.201 1.00 54.69 102 LEU A C 1
ATOM 818 O O . LEU A 1 102 ? 9.074 16.783 -4.912 1.00 54.69 102 LEU A O 1
ATOM 822 N N . GLY A 1 103 ? 10.097 15.735 -3.210 1.00 55.84 103 GLY A N 1
ATOM 823 C CA . GLY A 1 103 ? 11.158 16.724 -3.088 1.00 55.84 103 GLY A CA 1
ATOM 824 C C . GLY A 1 103 ? 11.826 16.872 -4.453 1.00 55.84 103 GLY A C 1
ATOM 825 O O . GLY A 1 103 ? 12.033 15.872 -5.144 1.00 55.84 103 GLY A O 1
ATOM 826 N N . LEU A 1 104 ? 12.129 18.109 -4.854 1.00 56.88 104 LEU A N 1
ATOM 827 C CA . LEU A 1 104 ? 12.806 18.422 -6.123 1.00 56.88 104 LEU A CA 1
ATOM 828 C C . LEU A 1 104 ? 14.013 17.502 -6.386 1.00 56.88 104 LEU A C 1
ATOM 830 O O . LEU A 1 104 ? 14.307 17.181 -7.533 1.00 56.88 104 LEU A O 1
ATOM 834 N N . GLU A 1 105 ? 14.656 17.043 -5.314 1.00 55.94 105 GLU A N 1
ATOM 835 C CA . GLU A 1 105 ? 15.735 16.059 -5.289 1.00 55.94 105 GLU A CA 1
ATOM 836 C C . GLU A 1 105 ? 15.321 14.674 -5.825 1.00 55.94 105 GLU A C 1
ATOM 838 O O . GLU A 1 105 ? 15.946 14.180 -6.755 1.00 55.94 105 GLU A O 1
ATOM 843 N N . ILE A 1 106 ? 14.207 14.090 -5.362 1.00 62.81 106 ILE A N 1
ATOM 844 C CA . ILE A 1 106 ? 13.707 12.782 -5.834 1.00 62.81 106 ILE A CA 1
ATOM 845 C C . ILE A 1 106 ? 13.270 12.861 -7.302 1.00 62.81 106 ILE A C 1
ATOM 847 O O . ILE A 1 106 ? 13.523 11.943 -8.081 1.00 62.81 106 ILE A O 1
ATOM 851 N N . VAL A 1 107 ? 12.635 13.965 -7.709 1.00 62.44 107 VAL A N 1
ATOM 852 C CA . VAL A 1 107 ? 12.274 14.181 -9.123 1.00 62.44 107 VAL A CA 1
ATOM 853 C C . VAL A 1 107 ? 13.531 14.328 -9.981 1.00 62.44 107 VAL A C 1
ATOM 855 O O . VAL A 1 107 ? 13.587 13.791 -11.089 1.00 62.44 107 VAL A O 1
ATOM 858 N N . GLY A 1 108 ? 14.545 15.033 -9.470 1.00 67.25 108 GLY A N 1
ATOM 859 C CA . GLY A 1 108 ? 15.858 15.155 -10.097 1.00 67.25 108 GLY A CA 1
ATOM 860 C C . GLY A 1 108 ? 16.522 13.796 -10.298 1.00 67.25 108 GLY A C 1
ATOM 861 O O . GLY A 1 108 ? 16.926 13.481 -11.418 1.00 67.25 108 GLY A O 1
ATOM 862 N N . ASP A 1 109 ? 16.538 12.969 -9.256 1.00 72.69 109 ASP A N 1
ATOM 863 C CA . ASP A 1 109 ? 17.124 11.631 -9.269 1.00 72.69 109 ASP A CA 1
ATOM 864 C C . ASP A 1 109 ? 16.394 10.696 -10.228 1.00 72.69 109 ASP A C 1
ATOM 866 O O . ASP A 1 109 ? 17.034 10.050 -11.058 1.00 72.69 109 ASP A O 1
ATOM 870 N N . ILE A 1 110 ? 15.057 10.656 -10.186 1.00 72.81 110 ILE A N 1
ATOM 871 C CA . ILE A 1 110 ? 14.260 9.846 -11.117 1.00 72.81 110 ILE A CA 1
ATOM 872 C C . ILE A 1 110 ? 14.538 10.292 -12.553 1.00 72.81 110 ILE A C 1
ATOM 874 O O . ILE A 1 110 ? 14.856 9.460 -13.399 1.00 72.81 110 ILE A O 1
ATOM 878 N N . ARG A 1 111 ? 14.512 11.602 -12.831 1.00 72.12 111 ARG A N 1
ATOM 879 C CA . ARG A 1 111 ? 14.795 12.134 -14.171 1.00 72.12 111 ARG A CA 1
ATOM 880 C C . ARG A 1 111 ? 16.202 11.763 -14.640 1.00 72.12 111 ARG A C 1
ATOM 882 O O . ARG A 1 111 ? 16.382 11.406 -15.804 1.00 72.12 111 ARG A O 1
ATOM 889 N N . GLN A 1 112 ? 17.192 11.828 -13.752 1.00 77.62 112 GLN A N 1
ATOM 890 C CA . GLN A 1 112 ? 18.571 11.468 -14.065 1.00 77.62 112 GLN A CA 1
ATOM 891 C C . GLN A 1 112 ? 18.721 9.968 -14.341 1.00 77.62 112 GLN A C 1
ATOM 893 O O . GLN A 1 112 ? 19.324 9.597 -15.347 1.00 77.62 112 GLN A O 1
ATOM 898 N N . GLN A 1 113 ? 18.126 9.109 -13.513 1.00 74.75 113 GLN A N 1
ATOM 899 C CA . GLN A 1 113 ? 18.143 7.658 -13.711 1.00 74.75 113 GLN A CA 1
ATOM 900 C C . GLN A 1 113 ? 17.426 7.258 -15.007 1.00 74.75 113 GLN A C 1
ATOM 902 O O . G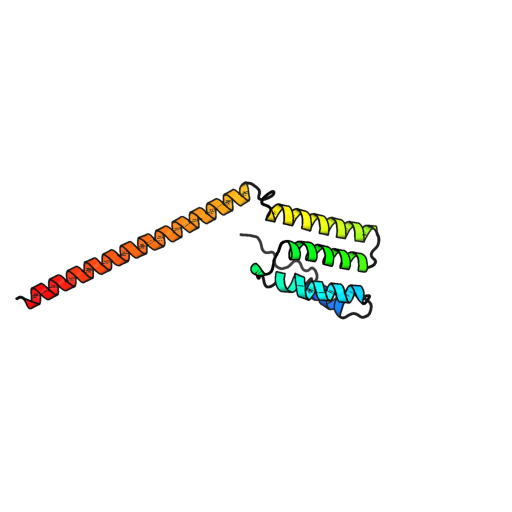LN A 1 113 ? 17.969 6.482 -15.791 1.00 74.75 113 GLN A O 1
ATOM 907 N N . THR A 1 114 ? 16.263 7.849 -15.306 1.00 77.25 114 THR A N 1
ATOM 908 C CA . THR A 1 114 ? 15.558 7.632 -16.579 1.00 77.25 114 THR A CA 1
ATOM 909 C C . THR A 1 114 ? 16.404 8.074 -17.775 1.00 77.25 114 THR A C 1
ATOM 911 O O . THR A 1 114 ? 16.437 7.384 -18.794 1.00 77.25 114 THR A O 1
ATOM 914 N N . HIS A 1 115 ? 17.130 9.190 -17.662 1.00 84.44 115 HIS A N 1
ATOM 915 C CA . HIS A 1 115 ? 18.014 9.657 -18.728 1.00 84.44 115 HIS A CA 1
ATOM 916 C C . HIS A 1 115 ? 19.203 8.710 -18.962 1.00 84.44 115 HIS A C 1
ATOM 918 O O . HIS A 1 115 ? 19.518 8.398 -20.111 1.00 84.44 115 HIS A O 1
ATOM 924 N N . ILE A 1 116 ? 19.829 8.203 -17.894 1.00 88.31 116 ILE A N 1
ATOM 925 C CA . ILE A 1 116 ? 20.908 7.205 -17.982 1.00 88.31 116 ILE A CA 1
ATOM 926 C C . ILE A 1 116 ? 20.398 5.927 -18.654 1.00 88.31 116 ILE A C 1
ATOM 928 O O . ILE A 1 116 ? 21.029 5.434 -19.589 1.00 88.31 116 ILE A O 1
ATOM 932 N N . LEU A 1 117 ? 19.236 5.429 -18.223 1.00 81.06 117 LEU A N 1
ATOM 933 C CA . LEU A 1 117 ? 18.630 4.224 -18.782 1.00 81.06 117 LEU A CA 1
ATOM 934 C C . LEU A 1 117 ? 18.326 4.395 -20.277 1.00 81.06 117 LEU A C 1
ATOM 936 O O . LEU A 1 117 ? 18.649 3.523 -21.077 1.00 81.06 117 LEU A O 1
ATOM 940 N N . SER A 1 118 ? 17.773 5.548 -20.663 1.00 84.00 118 SER A N 1
ATOM 941 C CA . SER A 1 118 ? 17.494 5.888 -22.062 1.00 84.00 118 SER A CA 1
ATOM 942 C C . SER A 1 118 ? 18.763 5.875 -22.920 1.00 84.00 118 SER A C 1
ATOM 944 O O . SER A 1 118 ? 18.789 5.246 -23.978 1.00 84.00 118 SER A O 1
ATOM 946 N N . ARG A 1 119 ? 19.862 6.476 -22.437 1.00 87.75 119 ARG A N 1
ATOM 947 C CA . ARG A 1 119 ? 21.153 6.443 -23.144 1.00 87.75 119 ARG A CA 1
ATOM 948 C C . ARG A 1 119 ? 21.720 5.034 -23.270 1.00 87.75 119 ARG A C 1
ATOM 950 O O . ARG A 1 119 ? 22.275 4.706 -24.316 1.00 87.75 119 ARG A O 1
ATOM 957 N N . TYR A 1 120 ? 21.583 4.214 -22.232 1.00 81.94 120 TYR A N 1
ATOM 958 C CA . TYR A 1 120 ? 22.020 2.823 -22.272 1.00 81.94 120 TYR A CA 1
ATOM 959 C C . TYR A 1 120 ? 21.228 2.020 -23.311 1.00 81.94 120 TYR A C 1
ATOM 961 O O . TYR A 1 120 ? 21.830 1.403 -24.188 1.00 81.94 120 TYR A O 1
ATOM 969 N N . VAL A 1 121 ? 19.895 2.118 -23.301 1.00 76.56 121 VAL A N 1
ATOM 970 C CA . VAL A 1 121 ? 19.035 1.486 -24.317 1.00 76.56 121 VAL A CA 1
ATOM 971 C C . VAL A 1 121 ? 19.413 1.955 -25.723 1.00 76.56 121 VAL A C 1
ATOM 973 O O . VAL A 1 121 ? 19.564 1.134 -26.623 1.00 76.56 121 VAL A O 1
ATOM 976 N N . GLN A 1 122 ? 19.648 3.255 -25.913 1.00 82.62 122 GLN A N 1
ATOM 977 C CA . GLN A 1 122 ? 20.059 3.787 -27.209 1.00 82.62 122 GLN A CA 1
ATOM 978 C C . GLN A 1 122 ? 21.418 3.236 -27.662 1.00 82.62 122 GLN A C 1
ATOM 980 O O . GLN A 1 122 ? 21.560 2.884 -28.831 1.00 82.62 122 GLN A O 1
ATOM 985 N N . SER A 1 123 ? 22.390 3.101 -26.750 1.00 83.69 123 SER A N 1
ATOM 986 C CA . SER A 1 123 ? 23.684 2.488 -27.074 1.00 83.69 123 SER A CA 1
ATOM 987 C C . SER A 1 123 ? 23.542 1.034 -27.519 1.00 83.69 123 SER A C 1
ATOM 989 O O . SER A 1 123 ? 24.1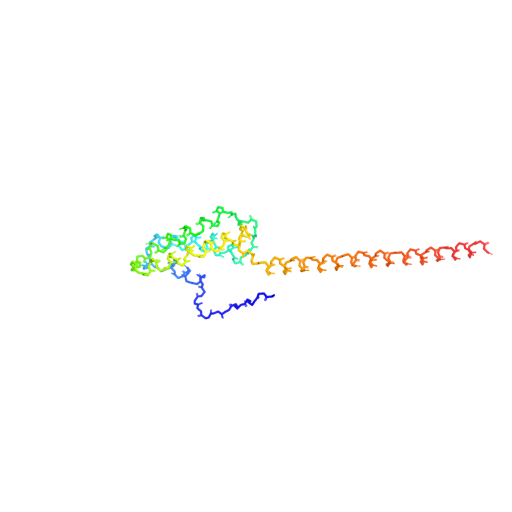20 0.670 -28.541 1.00 83.69 123 SER A O 1
ATOM 991 N N . LEU A 1 124 ? 22.701 0.244 -26.840 1.00 77.38 124 LEU A N 1
ATOM 992 C CA . LEU A 1 124 ? 22.424 -1.144 -27.214 1.00 77.38 124 LEU A CA 1
ATOM 993 C C . LEU A 1 124 ? 21.820 -1.247 -28.619 1.00 77.38 124 LEU A C 1
ATOM 995 O O . LEU A 1 124 ? 22.256 -2.085 -29.407 1.00 77.38 124 LEU A O 1
ATOM 999 N N . CYS A 1 125 ? 20.872 -0.369 -28.962 1.00 77.25 125 CYS A N 1
ATOM 1000 C CA . CYS A 1 125 ? 20.303 -0.319 -30.311 1.00 77.25 125 CYS A CA 1
ATOM 1001 C C . CYS A 1 125 ? 21.380 0.001 -31.359 1.00 77.25 125 CYS A C 1
ATOM 1003 O O . CYS A 1 125 ? 21.528 -0.725 -32.338 1.00 77.25 125 CYS A O 1
ATOM 1005 N N . THR A 1 126 ? 22.191 1.039 -31.126 1.00 84.06 126 THR A N 1
ATOM 1006 C CA . THR A 1 126 ? 23.226 1.453 -32.090 1.00 84.06 126 THR A CA 1
ATOM 1007 C C . THR A 1 126 ? 24.356 0.438 -32.243 1.00 84.06 126 THR A C 1
ATOM 1009 O O . THR A 1 126 ? 24.908 0.274 -33.331 1.00 84.06 126 THR A O 1
ATOM 1012 N N . GLU A 1 127 ? 24.720 -0.255 -31.163 1.00 79.12 127 GLU A N 1
ATOM 1013 C CA . GLU A 1 127 ? 25.748 -1.287 -31.198 1.00 79.12 127 GLU A CA 1
ATOM 1014 C C . GLU A 1 127 ? 25.239 -2.518 -31.952 1.00 79.12 127 GLU A C 1
ATOM 1016 O O . GLU A 1 127 ? 25.960 -3.052 -32.795 1.00 79.12 127 GLU A O 1
ATOM 1021 N N . SER A 1 128 ? 23.972 -2.897 -31.751 1.00 78.00 128 SER A N 1
ATOM 1022 C CA . SER A 1 128 ? 23.332 -3.958 -32.534 1.00 78.00 128 SER A CA 1
ATOM 1023 C C . SER A 1 128 ? 23.287 -3.626 -34.029 1.00 78.00 128 SER A C 1
ATOM 1025 O O . SER A 1 128 ? 23.622 -4.484 -34.847 1.00 78.00 128 SER A O 1
ATOM 1027 N N . ASP A 1 129 ? 22.937 -2.390 -34.398 1.00 82.31 129 ASP A N 1
ATOM 1028 C CA . ASP A 1 129 ? 22.910 -1.953 -35.801 1.00 82.31 129 ASP A CA 1
ATOM 1029 C C . ASP A 1 129 ? 24.312 -1.990 -36.431 1.00 82.31 129 ASP A C 1
ATOM 1031 O O . ASP A 1 129 ? 24.502 -2.479 -37.546 1.00 82.31 129 ASP A O 1
ATOM 1035 N N . SER A 1 130 ? 25.329 -1.533 -35.692 1.00 85.00 130 SER A N 1
ATOM 1036 C CA . SER A 1 130 ? 26.730 -1.561 -36.133 1.00 85.00 130 SER A CA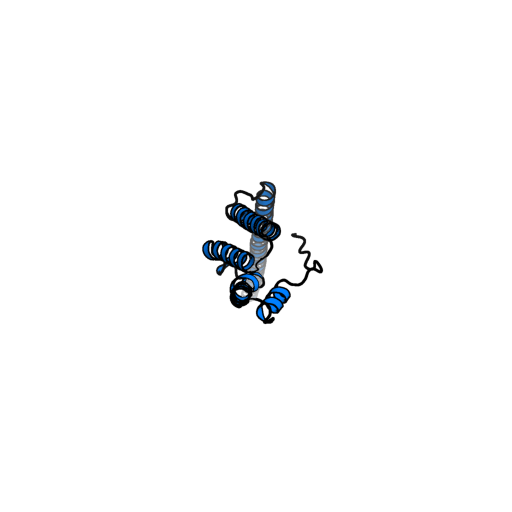 1
ATOM 1037 C C . SER A 1 130 ? 27.231 -2.987 -36.380 1.00 85.00 130 SER A C 1
ATOM 1039 O O . SER A 1 130 ? 27.897 -3.254 -37.385 1.00 85.00 130 SER A O 1
ATOM 1041 N N . GLN A 1 131 ? 26.890 -3.927 -35.493 1.00 79.50 131 GLN A N 1
ATOM 1042 C CA . GLN A 1 131 ? 27.249 -5.334 -35.671 1.00 79.50 131 GLN A CA 1
ATOM 1043 C C . GLN A 1 131 ? 26.513 -5.960 -36.860 1.00 79.50 131 GLN A C 1
ATOM 1045 O O . GLN A 1 131 ? 27.131 -6.686 -37.641 1.00 79.50 131 GLN A O 1
ATOM 1050 N N . PHE A 1 132 ? 25.233 -5.633 -37.056 1.00 78.00 132 PHE A N 1
ATOM 1051 C CA . PHE A 1 132 ? 24.465 -6.099 -38.210 1.00 78.00 132 PHE A CA 1
ATOM 1052 C C . PHE A 1 132 ? 25.093 -5.645 -39.537 1.00 78.00 132 PHE A C 1
ATOM 1054 O O . PHE A 1 132 ? 25.310 -6.466 -40.430 1.00 78.00 132 PHE A O 1
ATOM 1061 N N . ILE A 1 133 ? 25.488 -4.370 -39.641 1.00 88.25 133 ILE A N 1
ATOM 1062 C CA . ILE A 1 133 ? 26.156 -3.820 -40.834 1.00 88.25 133 ILE A CA 1
ATOM 1063 C C . ILE A 1 133 ? 27.483 -4.539 -41.115 1.00 88.25 133 ILE A C 1
ATOM 1065 O O . ILE A 1 133 ? 27.776 -4.867 -42.269 1.00 88.25 133 ILE A O 1
ATOM 1069 N N . LYS A 1 134 ? 28.290 -4.821 -40.082 1.00 88.81 134 LYS A N 1
ATOM 1070 C CA . LYS A 1 134 ? 29.557 -5.559 -40.241 1.00 88.81 134 LYS A CA 1
ATOM 1071 C C . LYS A 1 134 ? 29.328 -6.963 -40.791 1.00 88.81 134 LYS A C 1
ATOM 1073 O O . LYS A 1 134 ? 29.989 -7.350 -41.752 1.00 88.81 134 LYS A O 1
ATOM 1078 N N . VAL A 1 135 ? 28.370 -7.700 -40.225 1.00 82.62 135 VAL A N 1
ATOM 1079 C CA . VAL A 1 135 ? 28.019 -9.049 -40.696 1.00 82.62 135 VAL A CA 1
ATOM 1080 C C . VAL A 1 135 ? 27.524 -9.003 -42.140 1.00 82.62 135 VAL A C 1
ATOM 1082 O O . VAL A 1 135 ? 27.980 -9.788 -42.967 1.00 82.62 135 VAL A O 1
ATOM 1085 N N . GLN A 1 136 ? 26.653 -8.051 -42.479 1.00 85.69 136 GLN A N 1
ATOM 1086 C CA . GLN A 1 136 ? 26.140 -7.894 -43.841 1.00 85.69 136 GLN A CA 1
ATOM 1087 C C . GLN A 1 136 ? 27.250 -7.567 -44.853 1.00 85.69 136 GLN A C 1
ATOM 1089 O O . GLN A 1 136 ? 27.248 -8.088 -45.972 1.00 85.69 136 GLN A O 1
ATOM 1094 N N . THR A 1 137 ? 28.222 -6.744 -44.454 1.00 91.56 137 THR A N 1
ATOM 1095 C CA . THR A 1 137 ? 29.376 -6.386 -45.290 1.00 91.56 137 THR A CA 1
ATOM 1096 C C . THR A 1 137 ? 30.266 -7.601 -45.553 1.00 91.56 137 THR A C 1
ATOM 1098 O O . THR A 1 137 ? 30.624 -7.858 -46.702 1.00 91.56 137 THR A O 1
ATOM 1101 N N . GLU A 1 138 ? 30.579 -8.392 -44.521 1.00 91.69 138 GLU A N 1
ATOM 1102 C CA . GLU A 1 138 ? 31.385 -9.608 -44.683 1.00 91.69 138 GLU A CA 1
ATOM 1103 C C . GLU A 1 138 ? 30.671 -10.676 -45.516 1.00 91.69 138 GLU A C 1
ATOM 1105 O O . GLU A 1 138 ? 31.294 -11.288 -46.382 1.00 91.69 138 GLU A O 1
ATOM 1110 N N . LEU A 1 139 ? 29.361 -10.861 -45.324 1.00 86.94 139 LEU A N 1
ATOM 1111 C CA . LEU A 1 139 ? 28.570 -11.772 -46.155 1.00 86.94 139 LEU A CA 1
ATOM 1112 C C . LEU A 1 139 ? 28.593 -11.349 -47.629 1.00 86.94 139 LEU A C 1
ATOM 1114 O O . LEU A 1 139 ? 28.845 -12.185 -48.494 1.00 86.94 139 LEU A O 1
ATOM 1118 N N . SER A 1 140 ? 28.428 -10.053 -47.909 1.00 91.81 140 SER A N 1
ATOM 1119 C CA . SER A 1 140 ? 28.497 -9.513 -49.275 1.00 91.81 140 SER A CA 1
ATOM 1120 C C . SER A 1 140 ? 29.887 -9.702 -49.894 1.00 91.81 140 SER A C 1
ATOM 1122 O O . SER A 1 140 ? 30.015 -10.008 -51.079 1.00 91.81 140 SER A O 1
ATOM 1124 N N . ARG A 1 141 ? 30.955 -9.546 -49.100 1.00 94.94 141 ARG A N 1
ATOM 1125 C CA . ARG A 1 141 ? 32.335 -9.790 -49.545 1.00 94.94 141 ARG A CA 1
ATOM 1126 C C . ARG A 1 141 ? 32.542 -11.253 -49.936 1.00 94.94 141 ARG A C 1
ATOM 1128 O O . ARG A 1 141 ? 33.049 -11.523 -51.021 1.00 94.94 141 ARG A O 1
ATOM 1135 N N . ILE A 1 142 ? 32.116 -12.183 -49.081 1.00 92.50 142 ILE A N 1
ATOM 1136 C CA . ILE A 1 142 ? 32.225 -13.627 -49.330 1.00 92.50 142 ILE A CA 1
ATOM 1137 C C . ILE A 1 142 ? 31.410 -14.030 -50.562 1.00 92.50 142 ILE A C 1
ATOM 1139 O O . ILE A 1 142 ? 31.893 -14.804 -51.387 1.00 92.50 142 ILE A O 1
ATOM 1143 N N . GLU A 1 143 ? 30.196 -13.500 -50.717 1.00 89.19 143 GLU A N 1
ATOM 1144 C CA . GLU A 1 143 ? 29.353 -13.769 -51.882 1.00 89.19 143 GLU A CA 1
ATOM 1145 C C . GLU A 1 143 ? 30.038 -13.339 -53.186 1.00 89.19 143 GLU A C 1
ATOM 1147 O O . GLU A 1 143 ? 30.112 -14.125 -54.133 1.00 89.19 143 GLU A O 1
ATOM 1152 N N . ASN A 1 144 ? 30.605 -12.132 -53.220 1.00 90.56 144 ASN A N 1
ATOM 1153 C CA . ASN A 1 144 ? 31.336 -11.631 -54.383 1.00 90.56 144 ASN A CA 1
ATOM 1154 C C . ASN A 1 144 ? 32.577 -12.481 -54.705 1.00 90.56 144 ASN A C 1
ATOM 1156 O O . ASN A 1 144 ? 32.808 -12.807 -55.872 1.00 90.56 144 ASN A O 1
ATOM 1160 N N . ASP A 1 145 ? 33.340 -12.894 -53.689 1.00 89.69 145 ASP A N 1
ATOM 1161 C CA . ASP A 1 145 ? 34.503 -13.774 -53.861 1.00 89.69 145 ASP A CA 1
ATOM 1162 C C . ASP A 1 145 ? 34.100 -15.140 -54.443 1.00 89.69 145 ASP A C 1
ATOM 1164 O O . ASP A 1 145 ? 34.767 -15.667 -55.338 1.00 89.69 145 ASP A O 1
ATOM 1168 N N . LEU A 1 146 ? 32.992 -15.719 -53.967 1.00 84.50 146 LEU A N 1
ATOM 1169 C CA . LEU A 1 146 ? 32.459 -16.981 -54.484 1.00 84.50 146 LEU A CA 1
ATOM 1170 C C . LEU A 1 146 ? 31.976 -16.837 -55.931 1.00 84.50 146 LEU A C 1
ATOM 1172 O O . LEU A 1 146 ? 32.313 -17.671 -56.771 1.00 84.50 146 LEU A O 1
ATOM 1176 N N . GLN A 1 147 ? 31.247 -15.767 -56.254 1.00 83.19 147 GLN A N 1
ATOM 1177 C CA . GLN A 1 147 ? 30.805 -15.496 -57.625 1.00 83.19 147 GLN A CA 1
ATOM 1178 C C . GLN A 1 147 ? 31.984 -15.279 -58.585 1.00 83.19 147 GLN A C 1
ATOM 1180 O O . GLN A 1 147 ? 31.926 -15.722 -59.733 1.00 83.19 147 GLN A O 1
ATOM 1185 N N . GLY A 1 148 ? 33.060 -14.632 -58.127 1.00 76.38 148 GLY A N 1
ATOM 1186 C CA . GLY A 1 148 ?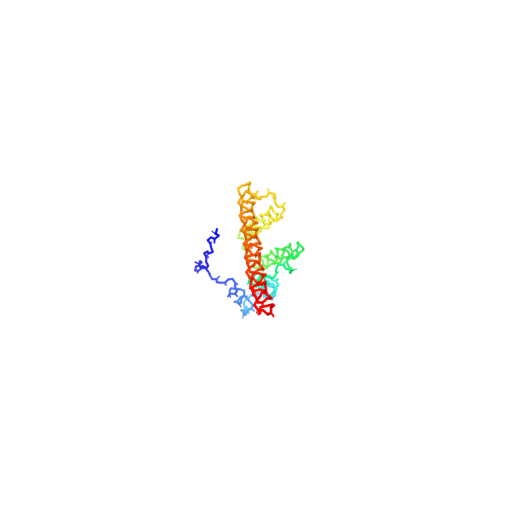 34.293 -14.466 -58.898 1.00 76.38 148 GLY A CA 1
ATOM 1187 C C . GLY A 1 148 ? 34.989 -15.797 -59.192 1.00 76.38 148 GLY A C 1
ATOM 1188 O O . GLY A 1 148 ? 35.447 -16.017 -60.310 1.00 76.38 148 GLY A O 1
ATOM 1189 N N . ARG A 1 149 ? 35.007 -16.718 -58.222 1.00 74.12 149 ARG A N 1
ATOM 1190 C CA . ARG A 1 149 ? 35.600 -18.059 -58.378 1.00 74.12 149 ARG A CA 1
ATOM 1191 C C . ARG A 1 149 ? 34.787 -18.998 -59.265 1.00 74.12 149 ARG A C 1
ATOM 1193 O O . ARG A 1 149 ? 35.371 -19.870 -59.885 1.00 74.12 149 ARG A O 1
ATOM 1200 N N . VAL A 1 150 ? 33.468 -18.832 -59.325 1.00 67.06 150 VAL A N 1
ATOM 1201 C CA . VAL A 1 150 ? 32.580 -19.640 -60.186 1.00 67.06 150 VAL A CA 1
ATOM 1202 C C . VAL A 1 150 ? 32.626 -19.188 -61.657 1.00 67.06 150 VAL A C 1
ATOM 1204 O O . VAL A 1 150 ? 32.266 -19.955 -62.545 1.00 67.06 150 VAL A O 1
ATOM 1207 N N . LYS A 1 151 ? 33.059 -17.949 -61.929 1.00 58.81 151 LYS A N 1
ATOM 1208 C CA . LYS A 1 151 ? 33.206 -17.385 -63.286 1.00 58.81 151 LYS A CA 1
ATOM 1209 C C . LYS A 1 151 ? 34.610 -17.557 -63.894 1.00 58.81 151 LYS A C 1
ATOM 1211 O O . LYS A 1 151 ? 34.791 -17.193 -65.056 1.00 58.81 151 LYS A O 1
ATOM 1216 N N . SER A 1 152 ? 35.574 -18.059 -63.117 1.00 51.28 152 SER A N 1
ATOM 1217 C CA . SER A 1 152 ? 36.925 -18.454 -63.551 1.00 51.28 152 SER A CA 1
ATOM 1218 C C . SER A 1 152 ? 36.978 -19.931 -63.920 1.00 51.28 152 SER A C 1
ATOM 1220 O O . SER A 1 152 ? 37.944 -20.272 -64.636 1.00 51.28 152 SER A O 1
#

pLDDT: mean 79.73, std 15.26, range [28.67, 95.62]

Foldseek 3Di:
DDPPPVDDPPPDLLVVLVCLLPDPVADPQLNVLSVCCNPLPVVCVVVPPVVSDDPVSLVVSLVSVLSSLVSRPDPPVVNCVVNVVSVVVSVVVVCVVVVVPCPPVNVVVVVVVVVVVVVVVVVVVVVVVVVVVVVVVVVVVVVVVVVVVVVD

Radius of gyration: 29.04 Å; chains: 1; bounding box: 52×38×90 Å

Sequence (152 aa):
MAHFTAFDDSCDSSALLGIIVNIDRFPLGVQADARKIRSDIHNPWAHCDFTEWTATKYTDSFQLMGQLISNLKLSNREENKILGELNRWEMNGHHFLSGTRLGLEIVGDIRQQTHILSRYVQSLCTESDSQFIKVQTELSRIENDLQGRVKS

Secondary structure (DSSP, 8-state):
--------SS--HHHHHHHHHH-TTS-HHHHHHHHHIIIIIIHHHHTT-TTS--HHHHHHHHHHHHHHHHHTT--HHHHHHHHHHHHHHHHHHHHHHTSTT--HHHHHHHHHHHHHHHHHHHHHHHHHHHHHHHHHHHHHHHHHHHHHHH--

Organism: Mytilus galloprovincialis (NCBI:txid29158)